Protein AF-A0A2S9DNF8-F1 (afdb_monomer_lite)

Secondary structure (DSSP, 8-state):
------SS--PPP---S-----HHHHHHHHHHHHHTTHHHHHHHHHGGGS-TT-SS-HHHHHHHHHHHHHHT--SGGGGHHHHT-HHHH-S---HHHHHHHHHHHHH-HHHHHHHHHHHHHHT-

Radius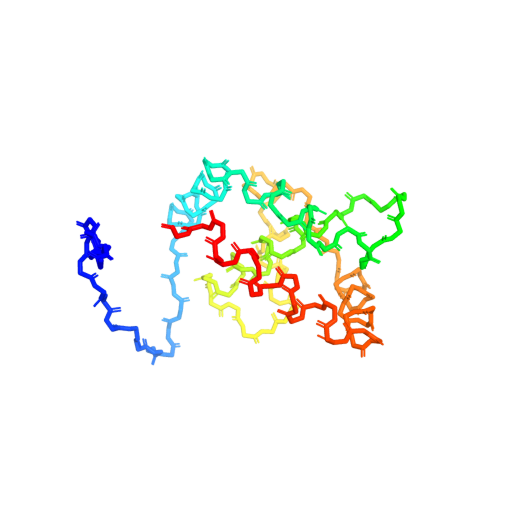 of gyration: 15.46 Å; chains: 1; bounding box: 40×28×44 Å

Sequence (124 aa):
MNHSTHVFPAIPTQLTGQSLVSHAGLSVLTSFLNAVDFRRVCEDRFSQFVPATATHRPGKILGALALSLAAGGEQATDIDQLRAAPELFGSVASDATISRFMGRIKEQPEAFSYGFATMTRSLR

Foldseek 3Di:
DDDPPDPDDDDDDDPPVDQADDLVNLLVLVVVCVVVVQQVLQCVQQVVLDPPPDPQGRSLQVSLQVSLVNRPDPDSQSSVVVVVCCVRSPDHDDPVRNVSSVVSCVVPVVSVVVSVVVSVVVVD

Structure (mmCIF, N/CA/C/O backbone):
data_AF-A0A2S9DNF8-F1
#
_entry.id   AF-A0A2S9DNF8-F1
#
loop_
_atom_site.group_PDB
_atom_site.id
_atom_site.type_symbol
_atom_site.label_atom_id
_atom_site.label_alt_id
_atom_site.label_comp_id
_atom_site.label_asym_id
_atom_site.label_entity_id
_atom_site.label_seq_id
_atom_site.pdbx_PDB_ins_code
_atom_site.Cartn_x
_atom_site.Cartn_y
_atom_site.Cartn_z
_atom_site.occupancy
_atom_site.B_iso_or_equiv
_atom_site.auth_seq_id
_atom_site.auth_comp_id
_atom_site.auth_asym_id
_atom_site.auth_atom_id
_atom_site.pdbx_PDB_model_num
ATOM 1 N N . MET A 1 1 ? -10.312 -14.098 -28.264 1.00 35.28 1 MET A N 1
ATOM 2 C CA . MET A 1 1 ? -11.136 -13.189 -27.439 1.00 35.28 1 MET A CA 1
ATOM 3 C C . MET A 1 1 ? -11.485 -13.952 -26.177 1.00 35.28 1 MET A C 1
ATOM 5 O O . MET A 1 1 ? -12.160 -14.962 -26.291 1.00 35.28 1 MET A O 1
ATOM 9 N N . ASN A 1 2 ? -10.925 -13.573 -25.027 1.00 44.00 2 ASN A N 1
ATOM 10 C CA . ASN A 1 2 ? -11.155 -14.269 -23.759 1.00 44.00 2 ASN A CA 1
ATOM 11 C C . ASN A 1 2 ? -12.125 -13.406 -22.945 1.00 44.00 2 ASN A C 1
ATOM 13 O O . ASN A 1 2 ? -11.785 -12.273 -22.609 1.00 44.00 2 ASN A O 1
ATOM 17 N N . HIS A 1 3 ? -13.351 -13.877 -22.721 1.00 45.03 3 HIS A N 1
ATOM 18 C CA . HIS A 1 3 ? -14.310 -13.171 -21.874 1.00 45.03 3 HIS A CA 1
ATOM 19 C C . HIS A 1 3 ? -13.970 -13.475 -20.414 1.00 45.03 3 HIS A C 1
ATOM 21 O O . HIS A 1 3 ? -13.952 -14.637 -20.017 1.00 45.03 3 HIS A O 1
ATOM 27 N N . SER A 1 4 ? -13.672 -12.441 -19.624 1.00 60.78 4 SER A N 1
ATOM 28 C CA . SER A 1 4 ? -13.514 -12.573 -18.176 1.00 60.78 4 SER A CA 1
ATOM 29 C C . SER A 1 4 ? -14.842 -13.019 -17.573 1.00 60.78 4 SER A C 1
ATOM 31 O O . SER A 1 4 ? -15.797 -12.248 -17.500 1.00 60.78 4 SER A O 1
ATOM 33 N N . THR A 1 5 ? -14.910 -14.276 -17.144 1.00 52.62 5 THR A N 1
ATOM 34 C CA . THR A 1 5 ? -16.020 -14.782 -16.339 1.00 52.62 5 THR A CA 1
ATOM 35 C C . THR A 1 5 ? -15.886 -14.180 -14.946 1.00 52.62 5 THR A C 1
ATOM 37 O O . THR A 1 5 ? -15.142 -14.682 -14.105 1.00 52.62 5 THR A O 1
ATOM 40 N N . HIS A 1 6 ? -16.550 -13.053 -14.704 1.00 60.91 6 HIS A N 1
ATOM 41 C CA . HIS A 1 6 ? -16.628 -12.504 -13.358 1.00 60.91 6 HIS A CA 1
ATOM 42 C C . HIS A 1 6 ? -17.491 -13.438 -12.499 1.00 60.91 6 HIS A C 1
ATOM 44 O O . HIS A 1 6 ? -18.620 -13.755 -12.865 1.00 60.91 6 HIS A O 1
ATOM 50 N N . VAL A 1 7 ? -16.954 -13.887 -11.360 1.00 68.75 7 VAL A N 1
ATOM 51 C CA . VAL A 1 7 ? -17.657 -14.764 -10.399 1.00 68.75 7 VAL A CA 1
ATOM 52 C C . VAL A 1 7 ? -18.910 -14.081 -9.828 1.00 68.75 7 VAL A C 1
ATOM 54 O O . VAL A 1 7 ? -19.863 -14.749 -9.439 1.00 68.75 7 VAL A O 1
ATOM 57 N N . PHE A 1 8 ? -18.933 -12.746 -9.836 1.00 61.66 8 PHE A N 1
ATOM 58 C CA . PHE A 1 8 ? -20.044 -11.916 -9.384 1.00 61.66 8 PHE A CA 1
ATOM 59 C C . PHE A 1 8 ? -20.322 -10.789 -10.388 1.00 61.66 8 PHE A C 1
ATOM 61 O O . PHE A 1 8 ? -19.400 -10.357 -11.086 1.00 61.66 8 PHE A O 1
ATOM 68 N N . PRO A 1 9 ? -21.568 -10.289 -10.468 1.00 68.38 9 PRO A N 1
ATOM 69 C CA . PRO A 1 9 ? -21.887 -9.129 -11.292 1.00 68.38 9 PRO A CA 1
ATOM 70 C C . PRO A 1 9 ? -21.094 -7.899 -10.832 1.00 68.38 9 PRO A C 1
ATOM 72 O O . PRO A 1 9 ? -20.843 -7.716 -9.641 1.00 68.38 9 PRO A O 1
ATOM 75 N N . ALA A 1 10 ? -20.730 -7.028 -11.775 1.00 63.28 10 ALA A N 1
ATOM 76 C CA . ALA A 1 10 ? -20.208 -5.709 -11.441 1.00 63.28 10 ALA A CA 1
ATOM 77 C C . ALA A 1 10 ? -21.334 -4.894 -10.786 1.00 63.28 10 ALA A C 1
ATOM 79 O O . ALA A 1 10 ? -22.296 -4.509 -11.450 1.00 63.28 10 ALA A O 1
ATOM 80 N N . ILE A 1 11 ? -21.243 -4.681 -9.474 1.00 62.50 11 ILE A N 1
ATOM 81 C CA . ILE A 1 11 ? -22.226 -3.895 -8.727 1.00 62.50 11 ILE A CA 1
ATOM 82 C C . ILE A 1 11 ? -21.888 -2.409 -8.928 1.00 62.50 11 ILE A C 1
ATOM 84 O O . ILE A 1 11 ? -20.761 -2.014 -8.617 1.00 62.50 11 ILE A O 1
ATOM 88 N N . PRO A 1 12 ? -22.816 -1.575 -9.437 1.00 58.12 12 PRO A N 1
ATOM 89 C CA . PRO A 1 12 ? -22.611 -0.134 -9.504 1.00 58.12 12 PRO A CA 1
ATOM 90 C C . PRO A 1 12 ? -22.409 0.411 -8.090 1.00 58.12 12 PRO A C 1
ATOM 92 O O . PRO A 1 12 ? -23.235 0.177 -7.208 1.00 58.12 12 PRO A O 1
ATOM 95 N N . THR A 1 13 ? -21.317 1.131 -7.861 1.00 56.94 13 THR A N 1
ATOM 96 C CA . THR A 1 13 ? -21.061 1.790 -6.581 1.00 56.94 13 THR A CA 1
ATOM 97 C C . THR A 1 13 ? -21.573 3.225 -6.633 1.00 56.94 13 THR A C 1
ATOM 99 O O . THR A 1 13 ? -21.293 3.968 -7.573 1.00 56.94 13 THR A O 1
ATOM 102 N N . GLN A 1 14 ? -22.337 3.623 -5.617 1.00 59.22 14 GLN A N 1
ATOM 103 C CA . GLN A 1 14 ? -22.803 4.993 -5.434 1.00 59.22 14 GLN A CA 1
ATOM 104 C C . GLN A 1 14 ? -22.310 5.485 -4.074 1.00 59.22 14 GLN A C 1
ATOM 106 O O . GLN A 1 14 ? -22.476 4.798 -3.069 1.00 59.22 14 GLN A O 1
ATOM 111 N N . LEU A 1 15 ? -21.696 6.667 -4.041 1.00 57.56 15 LEU A N 1
ATOM 112 C CA . LEU A 1 15 ? -21.343 7.335 -2.790 1.00 57.56 15 LEU A CA 1
ATOM 113 C C . LEU A 1 15 ? -22.640 7.760 -2.094 1.00 57.56 15 LEU A C 1
ATOM 115 O O . LEU A 1 15 ? -23.364 8.620 -2.590 1.00 57.56 15 LEU A O 1
ATOM 119 N N . THR A 1 16 ? -22.957 7.142 -0.959 1.00 60.59 16 THR A N 1
ATOM 120 C CA . THR A 1 16 ? -24.179 7.423 -0.184 1.00 60.59 16 THR A CA 1
ATOM 121 C C . THR A 1 16 ? -23.966 8.480 0.904 1.00 60.59 16 THR A C 1
ATOM 123 O O . THR A 1 16 ? -24.811 8.640 1.779 1.00 60.59 16 THR A O 1
ATOM 126 N N . GLY A 1 17 ? -22.828 9.186 0.909 1.00 58.22 17 GLY A N 1
ATOM 127 C CA . GLY A 1 17 ? -22.410 10.040 2.034 1.00 58.22 17 GLY A CA 1
ATOM 128 C C . GLY A 1 17 ? -22.140 9.259 3.331 1.00 58.22 17 GLY A C 1
ATOM 129 O O . GLY A 1 17 ? -21.786 9.844 4.347 1.00 58.22 17 GLY A O 1
ATOM 130 N N . GLN A 1 18 ? -22.303 7.934 3.296 1.00 57.22 18 GLN A N 1
ATOM 131 C CA . GLN A 1 18 ? -21.998 6.994 4.360 1.00 57.22 18 GLN A CA 1
ATOM 132 C C . GLN A 1 18 ? -21.061 5.953 3.768 1.00 57.22 18 GLN A C 1
ATOM 134 O O . GLN A 1 18 ? -21.487 5.081 3.014 1.00 57.22 18 GLN A O 1
ATOM 139 N N . SER A 1 19 ? -19.780 6.043 4.094 1.00 58.50 19 SER A N 1
ATOM 140 C CA . SER A 1 19 ? -18.859 4.963 3.784 1.00 58.50 19 SER A CA 1
ATOM 141 C C . SER A 1 19 ? -18.639 4.157 5.052 1.00 58.50 19 SER A C 1
ATOM 143 O O . SER A 1 19 ? -18.052 4.630 6.020 1.00 58.50 19 SER A O 1
ATOM 145 N N . LEU A 1 20 ? -19.232 2.968 5.079 1.00 62.34 20 LEU A N 1
ATOM 146 C CA . LEU A 1 20 ? -19.170 2.060 6.214 1.00 62.34 20 LEU A CA 1
ATOM 147 C C . LEU A 1 20 ? -18.780 0.684 5.690 1.00 62.34 20 LEU A C 1
ATOM 149 O O . LEU A 1 20 ? -19.630 -0.111 5.290 1.00 62.34 20 LEU A O 1
ATOM 153 N N . VAL A 1 21 ? -17.484 0.388 5.714 1.00 70.38 21 VAL A N 1
ATOM 154 C CA . VAL A 1 21 ? -17.020 -1.000 5.673 1.00 70.38 21 VAL A CA 1
ATOM 155 C C . VAL A 1 21 ? -16.785 -1.433 7.110 1.00 70.38 21 VAL A C 1
ATOM 157 O O . VAL A 1 21 ? -15.987 -0.840 7.832 1.00 70.38 21 VAL A O 1
ATOM 160 N N . SER A 1 22 ? -17.504 -2.467 7.548 1.00 75.31 22 SER A N 1
ATOM 161 C CA . SER A 1 22 ? -17.296 -3.037 8.880 1.00 75.31 22 SER A CA 1
ATOM 162 C C . SER A 1 22 ? -15.865 -3.566 9.023 1.00 75.31 22 SER A C 1
ATOM 164 O O . SER A 1 22 ? -15.227 -3.942 8.036 1.00 75.31 22 SER A O 1
ATOM 166 N N . HIS A 1 23 ? -15.365 -3.690 10.255 1.00 72.12 23 HIS A N 1
ATOM 167 C CA . HIS A 1 23 ? -14.062 -4.324 10.498 1.00 72.12 23 HIS A CA 1
ATOM 168 C C . HIS A 1 23 ? -13.955 -5.725 9.865 1.00 72.12 23 HIS A C 1
ATOM 170 O O . HIS A 1 23 ? -12.893 -6.093 9.367 1.00 72.12 23 HIS A O 1
ATOM 176 N N . ALA A 1 24 ? -15.060 -6.479 9.801 1.00 79.94 24 ALA A N 1
ATOM 177 C CA . ALA A 1 24 ? -15.108 -7.759 9.096 1.00 79.94 24 ALA A CA 1
ATOM 178 C C . ALA A 1 24 ? -14.871 -7.598 7.582 1.00 79.94 24 ALA A C 1
ATOM 180 O O . ALA A 1 24 ? -14.094 -8.351 6.999 1.00 79.94 24 ALA A O 1
ATOM 181 N N . GLY A 1 25 ? -15.469 -6.583 6.951 1.00 83.56 25 GLY A N 1
ATOM 182 C CA . GLY A 1 25 ? -15.229 -6.263 5.542 1.00 83.56 25 GLY A CA 1
ATOM 183 C C . GLY A 1 25 ? -13.775 -5.867 5.262 1.00 83.56 25 GLY A C 1
ATOM 184 O O . GLY A 1 25 ? -13.171 -6.374 4.316 1.00 83.56 25 GLY A O 1
ATOM 185 N N . LEU A 1 26 ? -13.168 -5.042 6.122 1.00 85.12 26 LEU A N 1
ATOM 186 C CA . LEU A 1 26 ? -11.749 -4.680 5.998 1.00 85.12 26 LEU A CA 1
ATOM 187 C C . LEU A 1 26 ? -10.818 -5.882 6.217 1.00 85.12 26 LEU A C 1
ATOM 189 O O . LEU A 1 26 ? -9.784 -5.988 5.555 1.00 85.12 26 LEU A O 1
ATOM 193 N N . SER A 1 27 ? -11.186 -6.817 7.096 1.00 84.69 27 SER A N 1
ATOM 194 C CA . SER A 1 27 ? -10.445 -8.067 7.306 1.00 84.69 27 SER A CA 1
ATOM 195 C C . SER A 1 27 ? -10.484 -8.975 6.071 1.00 84.69 27 SER A C 1
ATOM 197 O O . SER A 1 27 ? -9.447 -9.504 5.657 1.00 84.69 27 SER A O 1
ATOM 199 N N . VAL A 1 28 ? -11.645 -9.093 5.414 1.00 89.00 28 VAL A N 1
ATOM 200 C CA . VAL A 1 28 ? -11.782 -9.822 4.142 1.00 89.00 28 VAL A CA 1
ATOM 201 C C . VAL A 1 28 ? -10.939 -9.169 3.048 1.00 89.00 28 VAL A C 1
ATOM 203 O O . VAL A 1 28 ? -10.190 -9.868 2.368 1.00 89.00 28 VAL A O 1
ATOM 206 N N . LEU A 1 29 ? -10.982 -7.840 2.911 1.00 90.12 29 LEU A N 1
ATOM 207 C CA . LEU A 1 29 ? -10.152 -7.120 1.937 1.00 90.12 29 LEU A CA 1
ATOM 208 C C . LEU A 1 29 ? -8.656 -7.289 2.217 1.00 90.12 29 LEU A C 1
ATOM 210 O O . LEU A 1 29 ? -7.881 -7.529 1.296 1.00 90.12 29 LEU A O 1
ATOM 214 N N . THR A 1 30 ? -8.244 -7.236 3.482 1.00 90.12 30 THR A N 1
ATOM 215 C CA . THR A 1 30 ? -6.848 -7.482 3.874 1.00 90.12 30 THR A CA 1
ATOM 216 C C . THR A 1 30 ? -6.419 -8.903 3.507 1.00 90.12 30 THR A C 1
ATOM 218 O O . THR A 1 30 ? -5.347 -9.105 2.936 1.00 90.12 30 THR A O 1
ATOM 221 N N . SER A 1 31 ? -7.275 -9.890 3.774 1.00 89.56 31 SER A N 1
ATOM 222 C CA . SER A 1 31 ? -7.032 -11.290 3.414 1.00 89.56 31 SER A CA 1
ATOM 223 C C . SER A 1 31 ? -6.956 -11.482 1.901 1.00 89.56 31 SER A C 1
ATOM 225 O O . SER A 1 31 ? -6.091 -12.208 1.422 1.00 89.56 31 SER A O 1
ATOM 227 N N . PHE A 1 32 ? -7.797 -10.780 1.141 1.00 92.12 32 PHE A N 1
ATOM 228 C CA . PHE A 1 32 ? -7.752 -10.766 -0.318 1.00 92.12 32 PHE A CA 1
ATOM 229 C C . PHE A 1 32 ? -6.437 -10.178 -0.845 1.00 92.12 32 PHE A C 1
ATOM 231 O O . PHE A 1 32 ? -5.783 -10.812 -1.669 1.00 92.12 32 PHE A O 1
ATOM 238 N N . LEU A 1 33 ? -6.000 -9.019 -0.333 1.00 92.00 33 LEU A N 1
ATOM 239 C CA . LEU A 1 33 ? -4.715 -8.412 -0.707 1.00 92.00 33 LEU A CA 1
ATOM 240 C C . LEU A 1 33 ? -3.536 -9.358 -0.430 1.00 92.00 33 LEU A C 1
ATOM 242 O O . LEU A 1 33 ? -2.603 -9.430 -1.229 1.00 92.00 33 LEU A O 1
ATOM 246 N N . ASN A 1 34 ? -3.590 -10.106 0.673 1.00 90.81 34 ASN A N 1
ATOM 247 C CA . ASN A 1 34 ? -2.593 -11.129 0.979 1.00 90.81 34 ASN A CA 1
ATOM 248 C C . ASN A 1 34 ? -2.679 -12.320 0.013 1.00 90.81 34 ASN A C 1
ATOM 250 O O . ASN A 1 34 ? -1.650 -12.765 -0.485 1.00 90.81 34 ASN A O 1
ATOM 254 N N . ALA A 1 35 ? -3.884 -12.810 -0.289 1.00 92.31 35 ALA A N 1
ATOM 255 C CA . ALA A 1 35 ? -4.097 -13.959 -1.171 1.00 92.31 35 ALA A CA 1
ATOM 256 C C . ALA A 1 35 ? -3.610 -13.718 -2.610 1.00 92.31 35 ALA A C 1
ATOM 258 O O . ALA A 1 35 ? -3.187 -14.658 -3.277 1.00 92.31 35 ALA A O 1
AT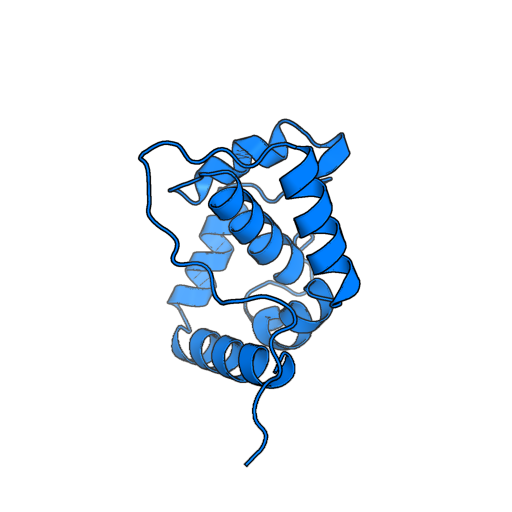OM 259 N N . VAL A 1 36 ? -3.647 -12.469 -3.084 1.00 90.81 36 VAL A N 1
ATOM 260 C CA . VAL A 1 36 ? -3.158 -12.091 -4.422 1.00 90.81 36 VAL A CA 1
ATOM 261 C C . VAL A 1 36 ? -1.703 -11.619 -4.430 1.00 90.81 36 VAL A C 1
ATOM 263 O O . VAL A 1 36 ? -1.251 -11.064 -5.431 1.00 90.81 36 VAL A O 1
ATOM 266 N N . ASP A 1 37 ? -0.962 -11.792 -3.328 1.00 92.00 37 ASP A N 1
ATOM 267 C CA . ASP A 1 37 ? 0.417 -11.311 -3.192 1.00 92.00 37 ASP A CA 1
ATOM 268 C C . ASP A 1 37 ? 0.563 -9.811 -3.516 1.00 92.00 37 ASP A C 1
ATOM 270 O O . ASP A 1 37 ? 1.584 -9.364 -4.050 1.00 92.00 37 ASP A O 1
ATOM 274 N N . PHE A 1 38 ? -0.446 -8.996 -3.181 1.00 93.06 38 PHE A N 1
ATOM 275 C CA . PHE A 1 38 ? -0.511 -7.585 -3.580 1.00 93.06 38 PHE A CA 1
ATOM 276 C C . PHE A 1 38 ? 0.774 -6.825 -3.237 1.00 93.06 38 PHE A C 1
ATOM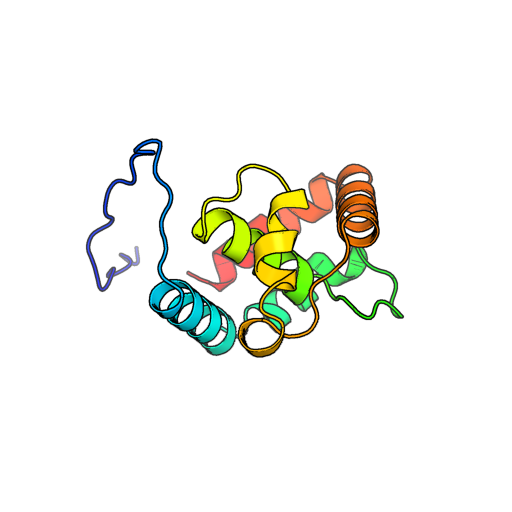 278 O O . PHE A 1 38 ? 1.289 -6.045 -4.037 1.00 93.06 38 PHE A O 1
ATOM 285 N N . ARG A 1 39 ? 1.351 -7.120 -2.064 1.00 92.44 39 ARG A N 1
ATOM 286 C CA . ARG A 1 39 ? 2.631 -6.551 -1.640 1.00 92.44 39 ARG A CA 1
ATOM 287 C C . ARG A 1 39 ? 3.732 -6.790 -2.672 1.00 92.44 39 ARG A C 1
ATOM 289 O O . ARG A 1 39 ? 4.401 -5.834 -3.047 1.00 92.44 39 ARG A O 1
ATOM 296 N N . ARG A 1 40 ? 3.925 -8.035 -3.114 1.00 92.75 40 ARG A N 1
ATOM 297 C CA . ARG A 1 40 ? 4.973 -8.416 -4.072 1.00 92.75 40 ARG A CA 1
ATOM 298 C C . ARG A 1 40 ? 4.750 -7.738 -5.418 1.00 92.75 40 ARG A C 1
ATOM 300 O O . ARG A 1 40 ? 5.673 -7.136 -5.951 1.00 92.75 40 ARG A O 1
ATOM 307 N N . VAL A 1 41 ? 3.509 -7.743 -5.900 1.00 93.88 41 VAL A N 1
ATOM 308 C CA . VAL A 1 41 ? 3.135 -7.075 -7.153 1.00 93.88 41 VAL A CA 1
ATOM 309 C C . VAL A 1 41 ? 3.473 -5.578 -7.110 1.00 93.88 41 VAL A C 1
ATOM 311 O O . VAL A 1 41 ? 4.017 -5.035 -8.071 1.00 93.88 41 VAL A O 1
ATOM 314 N N . CYS A 1 42 ? 3.208 -4.907 -5.987 1.00 95.00 42 CYS A N 1
ATOM 315 C CA . CYS A 1 42 ? 3.596 -3.513 -5.805 1.00 95.00 42 CYS A CA 1
ATOM 316 C C . CYS A 1 42 ? 5.113 -3.317 -5.689 1.00 95.00 42 CYS A C 1
ATOM 318 O O . CYS A 1 42 ? 5.627 -2.345 -6.239 1.00 95.00 42 CYS A O 1
ATOM 320 N N . GLU A 1 43 ? 5.845 -4.194 -4.996 1.00 93.81 43 GLU A N 1
ATOM 321 C CA . GLU A 1 43 ? 7.312 -4.098 -4.932 1.00 93.81 43 GLU A CA 1
ATOM 322 C C . GLU A 1 43 ? 7.945 -4.172 -6.326 1.00 93.81 43 GLU A C 1
ATOM 324 O O . GLU A 1 43 ? 8.802 -3.348 -6.656 1.00 93.81 43 GLU A O 1
ATOM 329 N N . ASP A 1 44 ? 7.459 -5.082 -7.169 1.00 93.94 44 ASP A N 1
ATOM 330 C CA . ASP A 1 44 ? 7.964 -5.308 -8.527 1.00 93.94 44 ASP A CA 1
ATOM 331 C C . ASP A 1 44 ? 7.742 -4.115 -9.474 1.00 93.94 44 ASP A C 1
ATOM 333 O O . ASP A 1 44 ? 8.319 -4.067 -10.563 1.00 93.94 44 ASP A O 1
ATOM 337 N N . ARG A 1 45 ? 6.868 -3.169 -9.112 1.00 95.31 45 ARG A N 1
ATOM 338 C CA . ARG A 1 45 ? 6.491 -2.025 -9.964 1.00 95.31 45 ARG A CA 1
ATOM 339 C C . ARG A 1 45 ? 6.835 -0.672 -9.368 1.00 95.31 45 ARG A C 1
ATOM 341 O O . ARG A 1 45 ? 7.085 0.276 -10.107 1.00 95.31 45 ARG A O 1
ATOM 348 N N . PHE A 1 46 ? 6.856 -0.573 -8.044 1.00 97.06 46 PHE A N 1
ATOM 349 C CA . PHE A 1 46 ? 6.919 0.707 -7.349 1.00 97.06 46 PHE A CA 1
ATOM 350 C C . PHE A 1 46 ? 8.099 0.825 -6.382 1.00 97.06 46 PHE A C 1
ATOM 352 O O . PHE A 1 46 ? 8.242 1.861 -5.735 1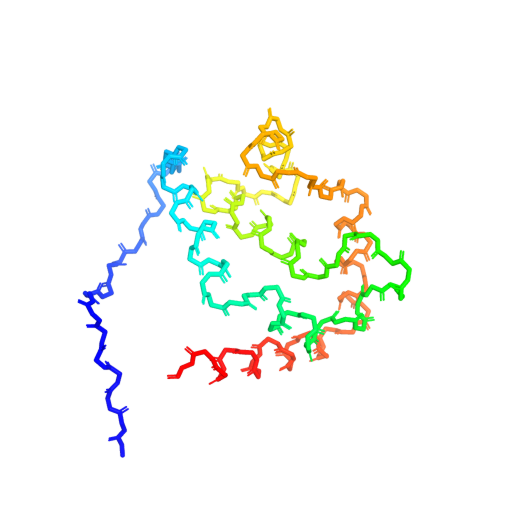.00 97.06 4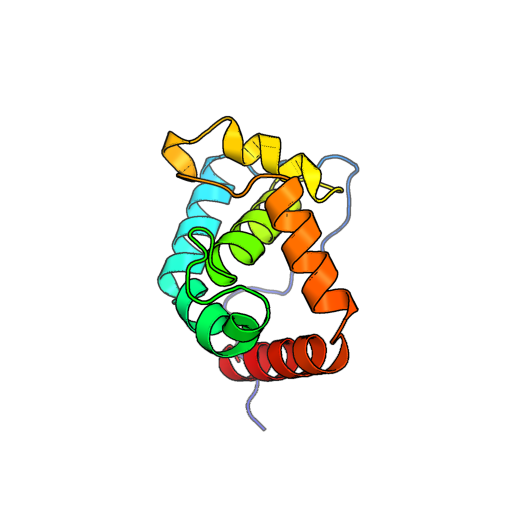6 PHE A O 1
ATOM 359 N N . SER A 1 47 ? 8.973 -0.184 -6.283 1.00 96.38 47 SER A N 1
ATOM 360 C CA . SER A 1 47 ? 10.149 -0.151 -5.392 1.00 96.38 47 SER A CA 1
ATOM 361 C C . SER A 1 47 ? 11.073 1.049 -5.621 1.00 96.38 47 SER A C 1
ATOM 363 O O . SER A 1 47 ? 11.678 1.521 -4.663 1.00 96.38 47 SER A O 1
ATOM 365 N N . GLN A 1 48 ? 11.123 1.591 -6.842 1.00 95.75 48 GLN A N 1
ATOM 366 C CA . GLN A 1 48 ? 11.870 2.806 -7.200 1.00 95.75 48 GLN A CA 1
ATOM 367 C C . GLN A 1 48 ? 11.395 4.085 -6.480 1.00 95.75 48 GLN A C 1
ATOM 369 O O . GLN A 1 48 ? 12.157 5.039 -6.349 1.00 95.75 48 GLN A O 1
ATOM 374 N N . PHE A 1 49 ? 10.158 4.110 -5.970 1.00 97.56 49 PHE A N 1
ATOM 375 C CA . PHE A 1 49 ? 9.580 5.266 -5.270 1.00 97.56 49 PHE A CA 1
ATOM 376 C C . PHE A 1 49 ? 9.873 5.280 -3.767 1.00 97.56 49 PHE A C 1
ATOM 378 O O . PHE A 1 49 ? 9.359 6.127 -3.036 1.00 97.56 49 PHE A O 1
ATOM 385 N N . VAL A 1 50 ? 10.692 4.357 -3.271 1.00 96.88 50 VAL A N 1
ATOM 386 C CA . VAL A 1 50 ? 11.153 4.347 -1.883 1.00 96.88 50 VAL A CA 1
ATOM 387 C C . VAL A 1 50 ? 12.655 4.066 -1.830 1.00 96.88 50 VAL A C 1
ATOM 389 O O . VAL A 1 50 ? 13.183 3.366 -2.692 1.00 96.88 50 VAL A O 1
ATOM 392 N N . PRO A 1 51 ? 13.382 4.561 -0.814 1.00 95.38 51 PRO A N 1
ATOM 393 C CA . PRO A 1 51 ? 14.765 4.147 -0.617 1.00 95.38 51 PRO A CA 1
ATOM 394 C C . PRO A 1 51 ? 14.845 2.644 -0.312 1.00 95.38 51 PRO A C 1
ATOM 396 O O . PRO A 1 51 ? 13.918 2.058 0.255 1.00 95.38 51 PRO A O 1
ATOM 399 N N . ALA A 1 52 ? 15.979 2.016 -0.632 1.00 93.50 52 ALA A N 1
ATOM 400 C CA . ALA A 1 52 ? 16.211 0.594 -0.358 1.00 93.50 52 ALA A CA 1
ATOM 401 C C . ALA A 1 52 ? 16.038 0.238 1.134 1.00 93.50 52 ALA A C 1
ATOM 403 O O . ALA A 1 52 ? 15.572 -0.846 1.462 1.00 93.50 52 ALA A O 1
ATOM 404 N N . THR A 1 53 ? 16.332 1.185 2.028 1.00 95.12 53 THR A N 1
ATOM 405 C CA . THR A 1 53 ? 16.229 1.052 3.490 1.00 95.12 53 THR A CA 1
ATOM 406 C C . THR A 1 53 ? 14.844 1.381 4.059 1.00 95.12 53 THR A C 1
ATOM 408 O O . THR A 1 53 ? 14.679 1.422 5.276 1.00 95.12 53 THR A O 1
ATOM 411 N N . ALA A 1 54 ? 13.837 1.652 3.220 1.00 95.25 54 ALA A N 1
ATOM 412 C CA . ALA A 1 54 ? 12.499 1.996 3.696 1.00 95.25 54 ALA A CA 1
ATOM 413 C C . ALA A 1 54 ? 11.830 0.832 4.444 1.00 95.25 54 ALA A C 1
ATOM 415 O O . ALA A 1 54 ? 11.637 -0.242 3.874 1.00 95.25 54 ALA A O 1
ATOM 416 N N . THR A 1 55 ? 11.381 1.085 5.678 1.00 94.88 55 THR A N 1
ATOM 417 C CA . THR A 1 55 ? 10.556 0.146 6.456 1.00 94.88 55 THR A CA 1
ATOM 418 C C . THR A 1 55 ? 9.195 -0.081 5.798 1.00 94.88 55 THR A C 1
ATOM 420 O O . THR A 1 55 ? 8.801 -1.217 5.529 1.00 94.88 55 THR A O 1
ATOM 423 N N . HIS A 1 56 ? 8.467 1.001 5.502 1.00 95.94 56 HIS A N 1
ATOM 424 C CA . HIS A 1 56 ? 7.197 0.928 4.782 1.00 95.94 56 HIS A CA 1
ATOM 425 C C . HIS A 1 56 ? 7.467 0.896 3.287 1.00 95.94 56 HIS A C 1
ATOM 427 O O . HIS A 1 56 ? 7.804 1.902 2.663 1.00 95.94 56 HIS A O 1
ATOM 433 N N . ARG A 1 57 ? 7.338 -0.301 2.730 1.00 95.88 57 ARG A N 1
ATOM 434 C CA . ARG A 1 57 ? 7.499 -0.554 1.305 1.00 95.88 57 ARG A CA 1
ATOM 435 C C . ARG A 1 57 ? 6.215 -0.204 0.521 1.00 95.88 57 ARG A C 1
ATOM 437 O O . ARG A 1 57 ? 5.140 -0.192 1.133 1.00 95.88 57 ARG A O 1
ATOM 444 N N . PRO A 1 58 ? 6.285 0.078 -0.795 1.00 96.12 58 PRO A N 1
ATOM 445 C CA . PRO A 1 58 ? 5.156 0.541 -1.601 1.00 96.12 58 PRO A CA 1
ATOM 446 C C . PRO A 1 58 ? 3.902 -0.311 -1.460 1.00 96.12 58 PRO A C 1
ATOM 448 O O . PRO A 1 58 ? 2.819 0.245 -1.316 1.00 96.12 58 PRO A O 1
ATOM 451 N N . GLY A 1 59 ? 4.032 -1.641 -1.409 1.00 94.69 59 GLY A N 1
ATOM 452 C CA . GLY A 1 59 ? 2.872 -2.518 -1.236 1.00 94.69 59 GLY A CA 1
ATOM 453 C C . GLY A 1 59 ? 2.126 -2.297 0.080 1.00 94.69 59 GLY A C 1
ATOM 454 O O . GLY A 1 59 ? 0.898 -2.336 0.113 1.00 94.69 59 GLY A O 1
ATOM 455 N N . LYS A 1 60 ? 2.848 -1.993 1.167 1.00 94.56 60 LYS A N 1
ATOM 456 C CA . LYS A 1 60 ? 2.232 -1.684 2.466 1.00 94.56 60 LYS A CA 1
ATOM 457 C C . LYS A 1 60 ? 1.581 -0.300 2.462 1.00 94.56 60 LYS A C 1
ATOM 459 O O . LYS A 1 60 ? 0.498 -0.157 3.017 1.00 94.56 60 LYS A O 1
ATOM 464 N N . ILE A 1 61 ? 2.222 0.690 1.837 1.00 96.31 61 ILE A N 1
ATOM 465 C CA . ILE A 1 61 ? 1.694 2.060 1.733 1.00 96.31 61 ILE A CA 1
ATOM 466 C C . ILE A 1 61 ? 0.418 2.071 0.883 1.00 96.31 61 ILE A C 1
ATOM 468 O O . ILE A 1 61 ? -0.628 2.507 1.354 1.00 96.31 61 ILE A O 1
ATOM 472 N N . LEU A 1 62 ? 0.486 1.539 -0.339 1.00 95.44 62 LEU A N 1
ATOM 473 C CA . LEU A 1 62 ? -0.644 1.501 -1.270 1.00 95.44 62 LEU A CA 1
ATOM 474 C C . LEU A 1 62 ? -1.786 0.627 -0.745 1.00 95.44 62 LEU A C 1
ATOM 476 O O . LEU A 1 62 ? -2.945 1.007 -0.877 1.00 95.44 62 LEU A O 1
ATOM 480 N N . GLY A 1 63 ? -1.476 -0.505 -0.104 1.00 94.75 63 GLY A N 1
ATOM 481 C CA . GLY A 1 63 ? -2.493 -1.375 0.488 1.00 94.75 63 GLY A CA 1
ATOM 482 C C . GLY A 1 63 ? -3.242 -0.695 1.633 1.00 94.75 63 GLY A C 1
ATOM 483 O O . GLY A 1 63 ? -4.463 -0.789 1.711 1.00 94.75 63 GLY A O 1
ATOM 484 N N . ALA A 1 64 ? -2.534 0.041 2.492 1.00 94.94 64 ALA A N 1
ATOM 485 C CA . ALA A 1 64 ? -3.161 0.777 3.583 1.00 94.94 64 ALA A CA 1
ATOM 486 C C . ALA A 1 64 ? -3.975 1.986 3.081 1.00 94.94 64 ALA A C 1
ATOM 488 O O . ALA A 1 64 ? -5.070 2.218 3.580 1.00 94.94 64 ALA A O 1
ATOM 489 N N . LEU A 1 65 ? -3.513 2.699 2.045 1.00 95.31 65 LEU A N 1
ATOM 490 C CA . LEU A 1 65 ? -4.314 3.743 1.391 1.00 95.31 65 LEU A CA 1
ATOM 491 C C . LEU A 1 65 ? -5.588 3.167 0.754 1.00 95.31 65 LEU A C 1
ATOM 493 O O . LEU A 1 65 ? -6.665 3.721 0.941 1.00 95.31 65 LEU A O 1
ATOM 497 N N . ALA A 1 66 ? -5.497 2.028 0.063 1.00 93.25 66 ALA A N 1
ATOM 498 C CA . ALA A 1 66 ? -6.662 1.364 -0.522 1.00 93.25 66 ALA A CA 1
ATOM 499 C C . ALA A 1 66 ? -7.671 0.904 0.545 1.00 93.25 66 ALA A C 1
ATOM 501 O O . ALA A 1 66 ? -8.873 1.081 0.366 1.00 93.25 66 ALA A O 1
ATOM 502 N N . LEU A 1 67 ? -7.193 0.354 1.668 1.00 92.75 67 LEU A N 1
ATOM 503 C CA . LEU A 1 67 ? -8.045 -0.017 2.802 1.00 92.75 67 LEU A CA 1
ATOM 504 C C . LEU A 1 67 ? -8.679 1.205 3.476 1.00 92.75 67 LEU A C 1
ATOM 506 O O . LEU A 1 67 ? -9.837 1.126 3.865 1.00 92.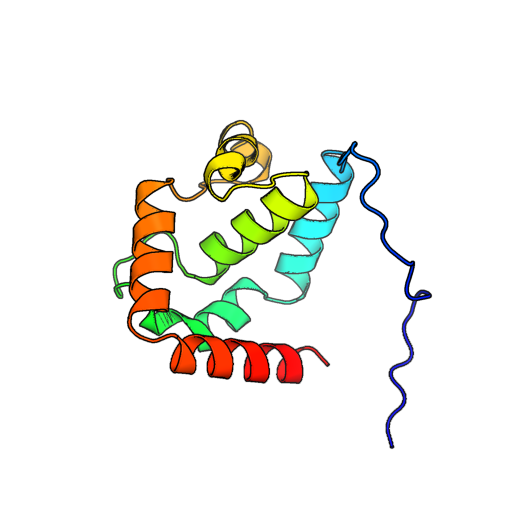75 67 LEU A O 1
ATOM 510 N N . SER A 1 68 ? -7.956 2.323 3.589 1.00 92.44 68 SER A N 1
ATOM 511 C CA . SER A 1 68 ? -8.498 3.577 4.124 1.00 92.44 68 SER A CA 1
ATOM 512 C C . SER A 1 68 ? -9.620 4.112 3.233 1.00 92.44 68 SER A C 1
ATOM 514 O O . SER A 1 68 ? -10.708 4.374 3.734 1.00 92.44 68 SER A O 1
ATOM 516 N N . LEU A 1 69 ? -9.419 4.152 1.911 1.00 90.31 69 LEU A N 1
ATOM 517 C CA . LEU A 1 69 ? -10.475 4.524 0.960 1.00 90.31 69 LEU A CA 1
ATOM 518 C C . LEU A 1 69 ? -11.680 3.577 1.052 1.00 90.31 69 LEU A C 1
ATOM 520 O O . LEU A 1 69 ? -12.821 4.030 1.079 1.00 90.31 69 LEU A O 1
ATOM 524 N N . ALA A 1 70 ? -11.442 2.265 1.155 1.00 89.50 70 ALA A N 1
ATOM 525 C CA . ALA A 1 70 ? -12.514 1.288 1.337 1.00 89.50 70 ALA A CA 1
ATOM 526 C C . ALA A 1 70 ? -13.275 1.511 2.652 1.00 89.50 70 ALA A C 1
ATOM 528 O O . ALA A 1 70 ? -14.492 1.390 2.673 1.00 89.50 70 ALA A O 1
ATOM 529 N N . ALA A 1 71 ? -12.583 1.877 3.733 1.00 87.00 71 ALA A N 1
ATOM 530 C CA . ALA A 1 71 ? -13.197 2.214 5.014 1.00 87.00 71 ALA A CA 1
ATOM 531 C C . ALA A 1 71 ? -14.013 3.516 4.974 1.00 87.00 71 ALA A C 1
ATOM 533 O O . ALA A 1 71 ? -14.813 3.740 5.876 1.00 87.00 71 ALA A O 1
ATOM 534 N N . GLY A 1 72 ? -13.839 4.348 3.938 1.00 85.69 72 GLY A N 1
ATOM 535 C CA . GLY A 1 72 ? -14.485 5.652 3.828 1.00 85.69 72 GLY A CA 1
ATOM 536 C C . GLY A 1 72 ? -13.610 6.868 4.007 1.00 85.69 72 GLY A C 1
ATOM 537 O O . GLY A 1 72 ? -14.149 7.962 4.119 1.00 85.69 72 GLY A O 1
ATOM 538 N N . GLY A 1 73 ? -12.294 6.691 4.026 1.00 88.88 73 GLY A N 1
ATOM 539 C CA . GLY A 1 73 ? -11.366 7.804 3.935 1.00 88.88 73 GLY A CA 1
ATOM 540 C C . GLY A 1 73 ? -11.521 8.543 2.608 1.00 88.88 73 GLY A C 1
ATOM 541 O O . GLY A 1 73 ? -11.707 7.937 1.553 1.00 88.88 73 GLY A O 1
ATOM 542 N N . GLU A 1 74 ? -11.406 9.860 2.666 1.00 89.31 74 GLU A N 1
ATOM 543 C CA . GLU A 1 74 ? -11.399 10.763 1.514 1.00 89.31 74 GLU A CA 1
ATOM 544 C C . GLU A 1 74 ? -10.025 11.429 1.346 1.00 89.31 74 GLU A C 1
ATOM 546 O O . GLU A 1 74 ? -9.677 11.912 0.266 1.00 89.31 74 GLU A O 1
ATOM 551 N N . GLN A 1 75 ? -9.216 11.427 2.408 1.00 91.75 75 GLN A N 1
ATOM 552 C CA . GLN A 1 75 ? -7.895 12.029 2.473 1.00 91.75 75 GLN A CA 1
ATOM 553 C C . GLN A 1 75 ? -6.828 10.985 2.804 1.00 91.75 75 GLN A C 1
ATOM 555 O O . GLN A 1 75 ? -7.068 9.992 3.485 1.00 91.75 75 GLN A O 1
ATOM 560 N N . ALA A 1 76 ? -5.590 11.235 2.369 1.00 92.56 76 ALA A N 1
ATOM 561 C CA . ALA A 1 76 ? -4.463 10.349 2.678 1.00 92.56 76 ALA A CA 1
ATOM 562 C C . ALA A 1 76 ? -4.185 10.224 4.191 1.00 92.56 76 ALA A C 1
ATOM 564 O O . ALA A 1 76 ? -3.619 9.224 4.624 1.00 92.56 76 ALA A O 1
ATOM 565 N N . THR A 1 77 ? -4.586 11.228 4.975 1.00 94.00 77 THR A N 1
ATOM 566 C CA . THR A 1 77 ? -4.481 11.277 6.442 1.00 94.00 77 THR A CA 1
ATOM 567 C C . THR A 1 77 ? -5.535 10.426 7.149 1.00 94.00 77 THR A C 1
ATOM 569 O O . THR A 1 77 ? -5.351 10.060 8.305 1.00 94.00 77 THR A O 1
ATOM 572 N N . ASP A 1 78 ? -6.612 10.021 6.466 1.00 93.06 78 ASP A N 1
ATOM 573 C CA . ASP A 1 78 ? -7.639 9.143 7.051 1.00 93.06 78 ASP A CA 1
ATOM 574 C C . ASP A 1 78 ? -7.116 7.723 7.311 1.00 93.06 78 ASP A C 1
ATOM 576 O O . ASP A 1 78 ? -7.771 6.896 7.950 1.00 93.06 78 ASP A O 1
ATOM 580 N N . ILE A 1 79 ? -5.886 7.439 6.879 1.00 93.62 79 ILE A N 1
ATOM 581 C CA . ILE A 1 79 ? -5.135 6.243 7.248 1.00 93.62 79 ILE A CA 1
ATOM 582 C C . ILE A 1 79 ? -4.927 6.121 8.770 1.00 93.62 79 ILE A C 1
ATOM 584 O O . ILE A 1 79 ? -4.632 5.033 9.271 1.00 93.62 79 ILE A O 1
ATOM 588 N N . ASP A 1 80 ? -5.123 7.207 9.520 1.00 92.50 80 ASP A N 1
ATOM 589 C CA . ASP A 1 80 ? -5.080 7.245 10.984 1.00 92.50 80 ASP A CA 1
ATOM 590 C C . ASP A 1 80 ? -6.115 6.331 11.623 1.00 92.50 80 ASP A C 1
ATOM 592 O O . ASP A 1 80 ? -5.848 5.729 12.663 1.00 92.50 80 ASP A O 1
ATOM 596 N N . GLN A 1 81 ? -7.244 6.123 10.946 1.00 89.38 81 GLN A N 1
ATOM 597 C CA . GLN A 1 81 ? -8.250 5.147 11.354 1.00 89.38 81 GLN A CA 1
ATOM 598 C C . GLN A 1 81 ? -7.679 3.721 11.367 1.00 89.38 81 GLN A C 1
ATOM 600 O O . GLN A 1 81 ? -7.990 2.934 12.257 1.00 89.38 81 GLN A O 1
ATOM 605 N N . LEU A 1 82 ? -6.785 3.391 10.426 1.00 91.50 82 LEU A N 1
ATOM 606 C CA . LEU A 1 82 ? -6.087 2.103 10.417 1.00 91.50 82 LEU A CA 1
ATOM 607 C C . LEU A 1 82 ? -4.989 2.055 11.486 1.00 91.50 82 LEU A C 1
ATOM 609 O O . LEU A 1 82 ? -4.776 1.011 12.100 1.00 91.50 82 LEU A O 1
ATOM 613 N N . ARG A 1 83 ? -4.303 3.181 11.741 1.00 91.31 83 ARG A N 1
ATOM 614 C CA . ARG A 1 83 ? -3.305 3.288 12.825 1.00 91.31 83 ARG A CA 1
ATOM 615 C C . ARG A 1 83 ? -3.919 3.090 14.209 1.00 91.31 83 ARG A C 1
ATOM 617 O O . ARG A 1 83 ? -3.221 2.603 15.094 1.00 91.31 83 ARG A O 1
ATOM 624 N N . ALA A 1 84 ? -5.190 3.443 14.386 1.00 90.69 84 ALA A N 1
ATOM 625 C CA . ALA A 1 84 ? -5.918 3.273 15.639 1.00 90.69 84 ALA A CA 1
ATOM 626 C C . ALA A 1 84 ? -6.220 1.801 15.991 1.00 90.69 84 ALA A C 1
ATOM 628 O O . ALA A 1 84 ? -6.515 1.522 17.149 1.00 90.69 84 ALA A O 1
ATOM 629 N N . ALA A 1 85 ? -6.107 0.875 15.030 1.00 87.56 85 ALA A N 1
ATOM 630 C CA . ALA A 1 85 ? -6.325 -0.564 15.215 1.00 87.56 85 ALA A CA 1
ATOM 631 C C . ALA A 1 85 ? -5.081 -1.387 14.799 1.00 87.56 85 ALA A C 1
ATOM 633 O O . ALA A 1 85 ? -5.116 -2.153 13.822 1.00 87.56 85 ALA A O 1
ATOM 634 N N . PRO A 1 86 ? -3.931 -1.213 15.486 1.00 86.88 86 PRO A N 1
ATOM 635 C CA . PRO A 1 86 ? -2.667 -1.854 15.117 1.00 86.88 86 PRO A CA 1
ATOM 636 C C . PRO A 1 86 ? -2.711 -3.387 15.207 1.00 86.88 86 PRO A C 1
ATOM 638 O O . PRO A 1 86 ? -1.951 -4.059 14.514 1.00 86.88 86 PRO A O 1
ATOM 641 N N . GLU A 1 87 ? -3.601 -3.958 16.013 1.00 84.12 87 GLU A N 1
ATOM 642 C CA . GLU A 1 87 ? -3.848 -5.399 16.101 1.00 84.12 87 GLU A CA 1
ATOM 643 C C . GLU A 1 87 ? -4.469 -5.986 14.825 1.00 84.12 87 GLU A C 1
ATOM 645 O O . GLU A 1 87 ? -4.249 -7.159 14.525 1.00 84.12 87 GLU A O 1
ATOM 650 N N . LEU A 1 88 ? -5.196 -5.176 14.046 1.00 82.50 88 LEU A N 1
ATOM 651 C CA . LEU A 1 88 ? -5.808 -5.591 12.780 1.00 82.50 88 LEU A CA 1
ATOM 652 C C . LEU A 1 88 ? -4.901 -5.299 11.583 1.00 82.50 88 LEU A C 1
ATOM 654 O O . LEU A 1 88 ? -4.747 -6.133 10.690 1.00 82.50 88 LEU A O 1
ATOM 658 N N . PHE A 1 89 ? -4.297 -4.109 11.551 1.00 86.69 89 PHE A N 1
ATOM 659 C CA . PHE A 1 89 ? -3.590 -3.612 10.365 1.00 86.69 89 PHE A CA 1
ATOM 660 C C . PHE A 1 89 ? -2.062 -3.631 10.499 1.00 86.69 89 PHE A C 1
ATOM 662 O O . PHE A 1 89 ? -1.345 -3.433 9.507 1.00 86.69 89 PHE A O 1
ATOM 669 N N . GLY A 1 90 ? -1.538 -3.916 11.693 1.00 90.12 90 GLY A N 1
ATOM 670 C CA . GLY A 1 90 ? -0.114 -3.854 12.003 1.00 90.12 90 GLY A CA 1
ATOM 671 C C . GLY A 1 90 ? 0.441 -2.432 11.909 1.00 90.12 90 GLY A C 1
ATOM 672 O O . GLY A 1 90 ? -0.278 -1.441 12.003 1.00 90.12 90 GLY A O 1
ATOM 673 N N . SER A 1 91 ? 1.752 -2.317 11.676 1.00 93.62 91 SER A N 1
ATOM 674 C CA . SER A 1 91 ? 2.378 -1.010 11.452 1.00 93.62 91 SER A CA 1
ATOM 675 C C . SER A 1 91 ? 1.895 -0.382 10.142 1.00 93.62 91 SER A C 1
ATOM 677 O O . SER A 1 91 ? 2.048 -0.961 9.063 1.00 93.62 91 SER A O 1
ATOM 679 N N . VAL A 1 92 ? 1.371 0.836 10.238 1.00 95.44 92 VAL A N 1
ATOM 680 C CA . VAL A 1 92 ? 0.914 1.662 9.116 1.00 95.44 92 VAL A CA 1
ATOM 681 C C . VAL A 1 92 ? 1.813 2.898 9.015 1.00 95.44 92 VAL A C 1
ATOM 683 O O . VAL A 1 92 ? 2.316 3.398 10.023 1.00 95.44 92 VAL A O 1
ATOM 686 N N . ALA A 1 93 ? 2.086 3.342 7.787 1.00 95.94 93 ALA A N 1
ATOM 687 C CA . ALA A 1 93 ? 2.974 4.471 7.532 1.00 95.94 93 ALA A CA 1
ATOM 688 C C . ALA A 1 93 ? 2.399 5.773 8.116 1.00 95.94 93 ALA A C 1
ATOM 690 O O . ALA A 1 93 ? 1.190 5.973 8.123 1.00 95.94 93 ALA A O 1
ATOM 691 N N . SER A 1 94 ? 3.273 6.668 8.577 1.00 95.62 94 SER A N 1
ATOM 692 C CA . SER A 1 94 ? 2.873 8.019 8.984 1.00 95.62 94 SER A CA 1
ATOM 693 C C . SER A 1 94 ? 2.558 8.910 7.781 1.00 95.62 94 SER A C 1
ATOM 695 O O . SER A 1 94 ? 3.102 8.695 6.693 1.00 95.62 94 SER A O 1
ATOM 697 N N . ASP A 1 95 ? 1.804 9.987 8.000 1.00 96.62 95 ASP A N 1
ATOM 698 C CA . ASP A 1 95 ? 1.474 10.972 6.957 1.00 96.62 95 ASP A CA 1
ATOM 699 C C . ASP A 1 95 ? 2.719 11.555 6.286 1.00 96.62 95 ASP A C 1
ATOM 701 O O . ASP A 1 95 ? 2.776 11.689 5.068 1.00 96.62 95 ASP A O 1
ATOM 705 N N . ALA A 1 96 ? 3.780 11.824 7.054 1.00 96.62 96 ALA A N 1
ATOM 706 C CA . ALA A 1 96 ? 5.053 12.292 6.503 1.00 96.62 96 ALA A CA 1
ATOM 707 C C . ALA A 1 96 ? 5.716 11.252 5.578 1.00 96.62 96 ALA A C 1
ATOM 709 O O . ALA A 1 96 ? 6.403 11.595 4.613 1.00 96.62 96 ALA A O 1
ATOM 710 N N . THR A 1 97 ? 5.535 9.960 5.852 1.00 96.94 97 THR A N 1
ATOM 711 C CA . THR A 1 97 ? 6.038 8.882 4.990 1.00 96.94 97 THR A CA 1
ATOM 712 C C . THR A 1 97 ? 5.217 8.776 3.712 1.00 96.94 97 THR A C 1
ATOM 714 O O . THR A 1 97 ? 5.803 8.688 2.634 1.00 96.94 97 THR A O 1
ATOM 717 N N . ILE A 1 98 ? 3.892 8.879 3.818 1.00 97.19 98 ILE A N 1
ATOM 718 C CA . ILE A 1 98 ? 2.979 8.900 2.669 1.00 97.19 98 ILE A CA 1
ATOM 719 C C . ILE A 1 98 ? 3.253 10.123 1.794 1.00 97.19 98 ILE A C 1
ATOM 721 O O . ILE A 1 98 ? 3.452 9.983 0.594 1.00 97.19 98 ILE A O 1
ATOM 725 N N . SER A 1 99 ? 3.372 11.307 2.390 1.00 97.06 99 SER A N 1
ATOM 726 C CA . SER A 1 99 ? 3.686 12.554 1.690 1.00 97.06 99 SER A CA 1
ATOM 727 C C . SER A 1 99 ? 5.000 12.457 0.908 1.00 97.06 99 SER A C 1
ATOM 729 O O . SER A 1 99 ? 5.038 12.782 -0.276 1.00 97.06 99 SER A O 1
ATOM 731 N N . ARG A 1 100 ? 6.067 11.899 1.502 1.00 97.44 100 ARG A N 1
ATOM 732 C CA . ARG A 1 100 ? 7.335 11.656 0.783 1.00 97.44 100 ARG A CA 1
ATOM 733 C C . ARG A 1 100 ? 7.202 10.636 -0.346 1.00 97.44 100 ARG A C 1
ATOM 735 O O . ARG A 1 100 ? 7.871 10.781 -1.366 1.00 97.44 100 ARG A O 1
ATOM 742 N N . PHE A 1 101 ? 6.393 9.593 -0.167 1.00 97.62 101 PHE A N 1
ATOM 743 C CA . PHE A 1 101 ? 6.123 8.611 -1.219 1.00 97.62 101 PHE A CA 1
ATOM 744 C C . PHE A 1 101 ? 5.384 9.261 -2.398 1.00 97.62 101 PHE A C 1
ATOM 746 O O . PHE A 1 101 ? 5.833 9.152 -3.537 1.00 97.62 101 PHE A O 1
ATOM 753 N N . MET A 1 102 ? 4.333 10.036 -2.119 1.00 96.44 102 MET A N 1
ATOM 754 C CA . MET A 1 102 ? 3.594 10.806 -3.126 1.00 96.44 102 MET A CA 1
ATOM 755 C C . MET A 1 102 ? 4.476 11.869 -3.793 1.00 96.44 102 MET A C 1
ATOM 757 O O . MET A 1 102 ? 4.379 12.076 -4.998 1.00 96.44 102 MET A O 1
ATOM 761 N N . GLY A 1 103 ? 5.386 12.498 -3.043 1.00 97.94 103 GLY A N 1
ATOM 762 C CA . GLY A 1 103 ? 6.386 13.423 -3.578 1.00 97.94 103 GLY A CA 1
ATOM 763 C C . GLY A 1 103 ? 7.292 12.769 -4.624 1.00 97.94 103 GLY A C 1
ATOM 764 O O . GLY A 1 103 ? 7.464 13.317 -5.707 1.00 97.94 103 GLY A O 1
ATOM 765 N N . ARG A 1 104 ? 7.783 11.552 -4.363 1.00 97.44 104 ARG A N 1
ATOM 766 C CA . ARG A 1 104 ? 8.577 10.788 -5.343 1.00 97.44 104 ARG A CA 1
ATOM 767 C C . ARG A 1 104 ? 7.764 10.360 -6.562 1.00 97.44 104 ARG A C 1
ATOM 769 O O . ARG A 1 104 ? 8.286 10.365 -7.671 1.00 97.44 104 ARG A O 1
ATOM 776 N N . ILE A 1 105 ? 6.488 10.013 -6.379 1.00 97.44 105 ILE A N 1
ATOM 777 C CA . ILE A 1 105 ? 5.576 9.750 -7.506 1.00 97.44 105 ILE A CA 1
ATOM 778 C C . ILE A 1 105 ? 5.418 11.008 -8.361 1.00 97.44 105 ILE A C 1
ATOM 780 O O . ILE A 1 105 ? 5.509 10.934 -9.582 1.00 97.44 105 ILE A O 1
ATOM 784 N N . LYS A 1 106 ? 5.234 12.171 -7.727 1.00 97.56 106 LYS A N 1
ATOM 785 C CA . LYS A 1 106 ? 5.104 13.462 -8.411 1.00 97.56 106 LYS A CA 1
ATOM 786 C C . LYS A 1 106 ? 6.344 13.819 -9.235 1.00 97.56 106 LYS A C 1
ATOM 788 O O . LYS A 1 106 ? 6.202 14.449 -10.277 1.00 97.56 106 LYS A O 1
ATOM 793 N N . GLU A 1 107 ? 7.537 13.431 -8.794 1.00 97.94 107 GLU A N 1
ATOM 794 C CA . GLU A 1 107 ? 8.780 13.634 -9.552 1.00 97.94 107 GLU A CA 1
ATOM 795 C C . GLU A 1 107 ? 8.865 12.746 -10.806 1.00 97.94 107 GLU A C 1
ATOM 797 O O . GLU A 1 107 ? 9.536 13.116 -11.766 1.00 97.94 107 GLU A O 1
ATOM 802 N N . GLN A 1 108 ? 8.190 11.589 -10.821 1.00 96.06 108 GLN A N 1
ATOM 803 C CA . GLN A 1 108 ? 8.223 10.625 -11.931 1.00 96.06 108 GLN A CA 1
ATOM 804 C C . GLN A 1 108 ? 6.823 10.033 -12.229 1.00 96.06 108 GLN A C 1
ATOM 806 O O . GLN A 1 108 ? 6.609 8.821 -12.089 1.00 96.06 108 GLN A O 1
ATOM 811 N N . PRO A 1 109 ? 5.849 10.858 -12.661 1.00 96.62 109 PRO A N 1
ATOM 812 C CA . PRO A 1 109 ? 4.450 10.441 -12.803 1.00 96.62 109 PRO A CA 1
ATOM 813 C C . PRO A 1 109 ? 4.245 9.404 -13.917 1.00 96.62 109 PRO A C 1
ATOM 815 O O . PRO A 1 109 ? 3.393 8.520 -13.800 1.00 96.62 109 PRO A O 1
ATOM 818 N N . GLU A 1 110 ? 5.064 9.458 -14.969 1.00 97.50 110 GLU A N 1
ATOM 819 C CA . GLU A 1 110 ? 5.026 8.495 -16.077 1.00 97.50 110 GLU A CA 1
ATOM 820 C C . GLU A 1 110 ? 5.479 7.098 -15.640 1.00 97.50 110 GLU A C 1
ATOM 822 O O . GLU A 1 110 ? 4.853 6.095 -15.985 1.00 97.50 110 GLU A O 1
ATOM 827 N N . ALA A 1 111 ? 6.521 7.016 -14.805 1.00 96.56 111 ALA A N 1
ATOM 828 C CA . ALA A 1 111 ? 6.997 5.748 -14.259 1.00 96.56 111 ALA A CA 1
ATOM 829 C C . ALA A 1 111 ? 5.934 5.093 -13.363 1.00 96.56 111 ALA A C 1
ATOM 831 O O . ALA A 1 111 ? 5.750 3.874 -13.399 1.00 96.56 111 ALA A O 1
ATOM 832 N N . PHE A 1 112 ? 5.193 5.900 -12.595 1.00 96.38 112 PHE A N 1
ATOM 833 C CA . PHE A 1 112 ? 4.084 5.406 -11.783 1.00 96.38 112 PHE A CA 1
ATOM 834 C C . PHE A 1 112 ? 2.933 4.914 -12.662 1.00 96.38 112 PHE A C 1
ATOM 836 O O . PHE A 1 112 ? 2.456 3.796 -12.474 1.00 96.38 112 PHE A O 1
ATOM 843 N N . SER A 1 113 ? 2.530 5.707 -13.657 1.00 95.81 113 SER A N 1
ATOM 844 C CA . SER A 1 113 ? 1.442 5.365 -14.580 1.00 95.81 113 SER A CA 1
ATOM 845 C C . SER A 1 113 ? 1.738 4.077 -15.353 1.00 95.81 113 SER A C 1
ATOM 847 O O . SER A 1 113 ? 0.888 3.188 -15.433 1.00 95.81 113 SER A O 1
ATOM 849 N N . TYR A 1 114 ? 2.971 3.917 -15.841 1.00 95.81 114 TYR A N 1
ATOM 850 C CA . TYR A 1 114 ? 3.433 2.687 -16.482 1.00 95.81 114 TYR A CA 1
ATOM 851 C C . TYR A 1 114 ? 3.438 1.489 -15.519 1.00 95.81 114 TYR A C 1
ATOM 853 O O . TYR A 1 114 ? 2.929 0.410 -15.848 1.00 95.81 114 TYR A O 1
ATOM 861 N N . GLY A 1 115 ? 3.970 1.668 -14.305 1.00 95.38 115 GLY A N 1
ATOM 862 C CA . GLY A 1 115 ? 3.958 0.637 -13.264 1.00 95.38 115 GLY A CA 1
ATOM 863 C C . GLY A 1 115 ? 2.538 0.183 -12.914 1.00 95.38 115 GLY A C 1
ATOM 864 O O . GLY A 1 115 ? 2.276 -1.015 -12.809 1.00 95.38 115 GLY A O 1
ATOM 865 N N . PHE A 1 116 ? 1.599 1.125 -12.825 1.00 92.94 116 PHE A N 1
ATOM 866 C CA . PHE A 1 116 ? 0.192 0.850 -12.553 1.00 92.94 116 PHE A CA 1
ATOM 867 C C . PHE A 1 116 ? -0.487 0.106 -13.707 1.00 92.94 116 PHE A C 1
ATOM 869 O O . PHE A 1 116 ? -1.084 -0.947 -13.489 1.00 92.94 116 PHE A O 1
ATOM 876 N N . ALA A 1 117 ? -0.334 0.579 -14.947 1.00 92.50 117 ALA A N 1
ATOM 877 C CA . ALA A 1 117 ? -0.912 -0.072 -16.122 1.00 92.50 117 ALA A CA 1
ATOM 878 C C . ALA A 1 117 ? -0.421 -1.523 -16.289 1.00 92.50 117 ALA A C 1
ATOM 880 O O . ALA A 1 117 ? -1.205 -2.432 -16.583 1.00 92.50 117 ALA A O 1
ATOM 881 N N . THR A 1 118 ? 0.875 -1.761 -16.070 1.00 92.50 118 THR A N 1
ATOM 882 C CA . THR A 1 118 ? 1.462 -3.107 -16.160 1.00 92.50 118 THR A CA 1
ATOM 883 C C . THR A 1 118 ? 1.051 -4.004 -14.994 1.00 92.50 118 THR A C 1
ATOM 885 O O . THR A 1 118 ? 0.795 -5.186 -15.217 1.00 92.50 118 THR A O 1
ATOM 888 N N . MET A 1 119 ? 0.911 -3.460 -13.780 1.00 90.50 119 MET A N 1
ATOM 889 C CA . MET A 1 119 ? 0.331 -4.174 -12.639 1.00 90.50 119 MET A CA 1
ATOM 890 C C . MET A 1 119 ? -1.091 -4.658 -12.942 1.00 90.50 119 MET A C 1
ATOM 892 O O . MET A 1 119 ? -1.390 -5.834 -12.751 1.00 90.50 119 MET A O 1
ATOM 896 N N . THR A 1 120 ? -1.966 -3.783 -13.452 1.00 85.06 120 THR A N 1
ATOM 897 C CA . THR A 1 120 ? -3.359 -4.149 -13.752 1.00 85.06 120 THR A CA 1
ATOM 898 C C . THR A 1 120 ? -3.449 -5.249 -14.804 1.00 85.06 120 THR A C 1
ATOM 900 O O . THR A 1 120 ? -4.319 -6.109 -14.711 1.00 85.06 120 THR A O 1
ATOM 903 N N . ARG A 1 121 ? -2.549 -5.262 -15.796 1.00 85.25 121 ARG A N 1
ATOM 904 C CA . ARG A 1 121 ? -2.497 -6.338 -16.796 1.00 85.25 121 ARG A CA 1
ATOM 905 C C . ARG A 1 121 ? -2.108 -7.685 -16.179 1.00 85.25 121 ARG A C 1
ATOM 907 O O . ARG A 1 121 ? -2.632 -8.694 -16.622 1.00 85.25 121 ARG A O 1
ATOM 914 N N . SER A 1 122 ? -1.220 -7.707 -15.186 1.00 83.31 122 SER A N 1
ATOM 915 C CA . SER A 1 122 ? -0.806 -8.941 -14.501 1.00 83.31 122 SER A CA 1
ATOM 916 C C . SER A 1 122 ? -1.889 -9.552 -13.605 1.00 83.31 122 SER A C 1
ATOM 918 O O . SER A 1 122 ? -1.790 -10.726 -13.272 1.00 83.31 122 SER A O 1
ATOM 920 N N . LEU A 1 123 ? -2.892 -8.766 -13.206 1.00 73.69 123 LEU A N 1
ATOM 921 C CA . LEU A 1 123 ? -3.998 -9.198 -12.343 1.00 73.69 123 LEU A CA 1
ATOM 922 C C . LEU A 1 123 ? -5.270 -9.594 -13.123 1.00 73.69 123 LEU A C 1
ATOM 924 O O . LEU A 1 123 ? -6.276 -9.926 -12.498 1.00 73.69 123 LEU A O 1
ATOM 928 N N . ARG A 1 124 ? -5.248 -9.521 -14.460 1.00 67.25 124 ARG A N 1
ATOM 929 C CA . ARG A 1 124 ? -6.335 -9.949 -15.358 1.00 67.25 124 ARG A CA 1
ATOM 930 C C . ARG A 1 124 ? -6.037 -11.318 -15.948 1.00 67.25 124 ARG A C 1
ATOM 932 O O . ARG A 1 124 ? -7.014 -12.076 -16.119 1.00 67.25 124 ARG A O 1
#

pLDDT: mean 86.28, std 14.1, range [35.28, 97.94]